Protein AF-A0A942FB57-F1 (afdb_monomer_lite)

Secondary structure (DSSP, 8-state):
------------------PPEEEEEEEESSSEEEEEEEEEE-SSS-EEEPP-TT--TT-TT-EESS-TT-EEEEEEEE-TTS-EEEEEEEEEE--S-TTHHHHHHHHHHHTT-S--SHHHHHHHHHHHHHHHHHHHTT----HHHHHHHHHHHHHH-

Sequence (157 aa):
MTTSKMTDENKNIDKKNDVPNQVYVQLIDGTSAWVPTNVQKLSENEYLILPENEFDENNPKYLFEFIPGDIVALAQQTFQDGTIGLVCKQLLKPSNRPEKKYFDFLFKATLGNIEINRTTIDYYKIEIEKIKQQQSAGQYFYPAILTTIDQLEKCAL

Foldseek 3Di:
DDDDDDDDPPPPPPPVVQPFDWAWWWKAQPHTDTDTFGWGDPDPFKTATADDPPDDPPDQNIQTQADHQFIFGWDWDQDPVRDIGIYGDGGPDHGPDPCRLLSNLQNCLLVVNQDQAQVSCVVCVVSLVVVVVCVVVVDDGDVSSVVSSVSNVVRVD

pLDDT: mean 86.47, std 18.19, range [35.69, 97.94]

Radius of gyration: 22.17 Å; chains: 1; bounding box: 41×28×96 Å

Structure (mmCIF, N/CA/C/O backbone):
data_AF-A0A942FB57-F1
#
_entry.id   AF-A0A942FB57-F1
#
loop_
_atom_site.group_PDB
_atom_site.id
_atom_site.type_symbol
_atom_site.label_atom_id
_atom_site.label_alt_id
_atom_site.label_comp_id
_atom_site.label_asym_id
_atom_site.label_entity_id
_atom_site.label_seq_id
_atom_site.pdbx_PDB_ins_code
_atom_site.Cartn_x
_atom_site.Cartn_y
_atom_site.Cartn_z
_atom_site.occupancy
_atom_site.B_iso_or_equiv
_atom_site.auth_seq_id
_atom_site.auth_comp_id
_atom_site.auth_asym_id
_atom_site.auth_atom_id
_atom_site.pdbx_PDB_model_num
ATOM 1 N N . MET A 1 1 ? -4.876 12.798 73.653 1.00 42.91 1 MET A N 1
ATOM 2 C CA . MET A 1 1 ? -5.794 13.350 72.632 1.00 42.91 1 MET A CA 1
ATOM 3 C C . MET A 1 1 ? -5.034 14.519 72.025 1.00 42.91 1 MET A C 1
ATOM 5 O O . MET A 1 1 ? -4.617 15.366 72.791 1.00 42.91 1 MET A O 1
ATOM 9 N N . THR A 1 2 ? -4.565 14.472 70.781 1.00 35.69 2 THR A N 1
ATOM 10 C CA . THR A 1 2 ? -5.386 14.481 69.563 1.00 35.69 2 THR A CA 1
ATOM 11 C C . THR A 1 2 ? -4.638 13.775 68.428 1.00 35.69 2 THR A C 1
ATOM 13 O O . THR A 1 2 ? -3.467 14.041 68.183 1.00 35.69 2 THR A O 1
ATOM 16 N N . THR A 1 3 ? -5.315 12.848 67.761 1.00 37.59 3 THR A N 1
ATOM 17 C CA . THR A 1 3 ? -4.895 12.196 66.517 1.00 37.59 3 THR A CA 1
ATOM 18 C C . THR A 1 3 ? -5.191 13.108 65.329 1.00 37.59 3 THR A C 1
ATOM 20 O O . THR A 1 3 ? -6.360 13.406 65.101 1.00 37.59 3 THR A O 1
ATOM 23 N N . SER A 1 4 ? -4.178 13.469 64.536 1.00 36.25 4 SER A N 1
ATOM 24 C CA . SER A 1 4 ? -4.379 13.910 63.148 1.00 36.25 4 SER A CA 1
ATOM 25 C C . SER A 1 4 ? -4.092 12.733 62.222 1.00 36.25 4 SER A C 1
ATOM 27 O O . SER A 1 4 ? -2.946 12.346 62.013 1.00 36.25 4 SER A O 1
ATOM 29 N N . LYS A 1 5 ? -5.172 12.130 61.726 1.00 43.91 5 LYS A N 1
ATOM 30 C CA . LYS A 1 5 ? -5.208 11.269 60.540 1.00 43.91 5 LYS A CA 1
ATOM 31 C C . LYS A 1 5 ? -5.832 12.076 59.400 1.00 43.91 5 LYS A C 1
ATOM 33 O O . LYS A 1 5 ? -6.646 12.949 59.684 1.00 43.91 5 LYS A O 1
ATOM 38 N N . MET A 1 6 ? -5.554 11.628 58.172 1.00 37.12 6 MET A N 1
ATOM 39 C CA . MET A 1 6 ? -6.136 12.034 56.879 1.00 37.12 6 MET A CA 1
ATOM 40 C C . MET A 1 6 ? -5.415 13.228 56.234 1.00 37.12 6 MET A C 1
ATOM 42 O O . MET A 1 6 ? -5.225 14.246 56.881 1.00 37.12 6 MET A O 1
ATOM 46 N N . THR A 1 7 ? -4.940 13.160 54.989 1.00 37.78 7 THR A N 1
ATOM 47 C CA . THR A 1 7 ? -5.265 12.242 53.879 1.00 37.78 7 THR A CA 1
ATOM 48 C C . THR A 1 7 ? -4.133 12.294 52.857 1.00 37.78 7 THR A C 1
ATOM 50 O O . THR A 1 7 ? -3.902 13.345 52.267 1.00 37.78 7 THR A O 1
ATOM 53 N N . ASP A 1 8 ? -3.463 11.165 52.624 1.00 41.34 8 ASP A N 1
ATOM 54 C CA . ASP A 1 8 ? -2.706 10.963 51.392 1.00 41.34 8 ASP A CA 1
ATOM 55 C C . ASP A 1 8 ? -3.725 10.730 50.277 1.00 41.34 8 ASP A C 1
ATOM 57 O O . ASP A 1 8 ? -4.428 9.714 50.246 1.00 41.34 8 ASP A O 1
ATOM 61 N N . GLU A 1 9 ? -3.854 11.717 49.394 1.00 43.50 9 GLU A N 1
ATOM 62 C CA . GLU A 1 9 ? -4.590 11.595 48.144 1.00 43.50 9 GLU A CA 1
ATOM 63 C C . GLU A 1 9 ? -3.909 10.529 47.287 1.00 43.50 9 GLU A C 1
ATOM 65 O O . GLU A 1 9 ? -2.945 10.772 46.558 1.00 43.50 9 GLU A O 1
ATOM 70 N N . ASN A 1 10 ? -4.422 9.311 47.412 1.00 38.97 10 ASN A N 1
ATOM 71 C CA . ASN A 1 10 ? -4.086 8.188 46.568 1.00 38.97 10 ASN A CA 1
ATOM 72 C C . ASN A 1 10 ? -4.575 8.524 45.151 1.00 38.97 10 ASN A C 1
ATOM 74 O O . ASN A 1 10 ? -5.721 8.246 44.792 1.00 38.97 10 ASN A O 1
ATOM 78 N N . LYS A 1 11 ? -3.721 9.194 44.363 1.00 39.88 11 LYS A N 1
ATOM 79 C CA . LYS A 1 11 ? -3.873 9.337 42.914 1.00 39.88 11 LYS A CA 1
ATOM 80 C C . LYS A 1 11 ? -3.889 7.932 42.336 1.00 39.88 11 LYS A C 1
ATOM 82 O O . LYS A 1 11 ? -2.851 7.363 42.005 1.00 39.88 11 LYS A O 1
ATOM 87 N N . ASN A 1 12 ? -5.092 7.386 42.230 1.00 38.88 12 ASN A N 1
ATOM 88 C CA . ASN A 1 12 ? -5.392 6.246 41.397 1.00 38.88 12 ASN A CA 1
ATOM 89 C C . ASN A 1 12 ? -5.201 6.734 39.959 1.00 38.88 12 ASN A C 1
ATOM 91 O O . ASN A 1 12 ? -6.111 7.255 39.319 1.00 38.88 12 ASN A O 1
ATOM 95 N N . ILE A 1 13 ? -3.945 6.716 39.514 1.00 47.22 13 ILE A N 1
ATOM 96 C CA . ILE A 1 13 ? -3.595 6.867 38.114 1.00 47.22 13 ILE A CA 1
ATOM 97 C C . ILE A 1 13 ? -4.167 5.609 37.485 1.00 47.22 13 ILE A C 1
ATOM 99 O O . ILE A 1 13 ? -3.531 4.554 37.525 1.00 47.22 13 ILE A O 1
ATOM 103 N N . ASP A 1 14 ? -5.394 5.724 36.979 1.00 40.88 14 ASP A N 1
ATOM 104 C CA . ASP A 1 14 ? -5.949 4.784 36.025 1.00 40.88 14 ASP A CA 1
ATOM 105 C C . ASP A 1 14 ? -4.904 4.640 34.922 1.00 40.88 14 ASP A C 1
ATOM 107 O O . ASP A 1 14 ? -4.797 5.451 33.998 1.00 40.88 14 ASP A O 1
ATOM 111 N N . LYS A 1 15 ? -4.087 3.592 35.036 1.00 41.28 15 LYS A N 1
ATOM 112 C CA . LYS A 1 15 ? -3.444 2.971 33.894 1.00 41.28 15 LYS A CA 1
ATOM 113 C C . LYS A 1 15 ? -4.597 2.432 33.073 1.00 41.28 15 LYS A C 1
ATOM 115 O O . LYS A 1 15 ? -5.002 1.283 33.221 1.00 41.28 15 LYS A O 1
ATOM 120 N N . LYS A 1 16 ? -5.181 3.319 32.270 1.00 41.28 16 LYS A N 1
ATOM 121 C CA . LYS A 1 16 ? -6.065 2.968 31.179 1.00 41.28 16 LYS A CA 1
ATOM 122 C C . LYS A 1 16 ? -5.227 2.023 30.335 1.00 41.28 16 LYS A C 1
ATOM 124 O O . LYS A 1 16 ? -4.275 2.443 29.686 1.00 41.28 16 LYS A O 1
ATOM 129 N N . ASN A 1 17 ? -5.475 0.731 30.506 1.00 39.03 17 ASN A N 1
ATOM 130 C CA . ASN A 1 17 ? -4.901 -0.293 29.664 1.00 39.03 17 ASN A CA 1
ATOM 131 C C . ASN A 1 17 ? -5.362 0.066 28.251 1.00 39.03 17 ASN A C 1
ATOM 133 O O . ASN A 1 17 ? -6.519 -0.174 27.910 1.00 39.03 17 ASN A O 1
ATOM 137 N N . ASP A 1 18 ? -4.492 0.723 27.483 1.00 47.28 18 ASP A N 1
ATOM 138 C CA . ASP A 1 18 ? -4.636 0.900 26.042 1.00 47.28 18 ASP A CA 1
ATOM 139 C C . ASP A 1 18 ? -4.525 -0.502 25.444 1.00 47.28 18 ASP A C 1
ATOM 141 O O . ASP A 1 18 ? -3.466 -0.950 25.012 1.00 47.28 18 ASP A O 1
ATOM 145 N N . VAL A 1 19 ? -5.622 -1.255 25.523 1.00 47.44 19 VAL A N 1
ATOM 146 C CA . VAL A 1 19 ? -5.785 -2.461 24.729 1.00 47.44 19 VAL A CA 1
ATOM 147 C C . VAL A 1 19 ? -5.754 -1.969 23.284 1.00 47.44 19 VAL A C 1
ATOM 149 O O . VAL A 1 19 ? -6.593 -1.130 22.935 1.00 47.44 19 VAL A O 1
ATOM 152 N N . PRO A 1 20 ? -4.778 -2.398 22.464 1.00 59.72 20 PRO A N 1
ATOM 153 C CA . PRO A 1 20 ? -4.749 -2.000 21.070 1.00 59.72 20 PRO A CA 1
ATOM 154 C C . PRO A 1 20 ? -6.088 -2.381 20.444 1.00 59.72 20 PRO A C 1
ATOM 156 O O . PRO A 1 20 ? -6.565 -3.507 20.597 1.00 59.72 20 PRO A O 1
ATOM 159 N N . ASN A 1 21 ? -6.725 -1.415 19.784 1.00 80.62 21 ASN A N 1
ATOM 160 C CA . ASN A 1 21 ? -7.927 -1.727 19.030 1.00 80.62 21 ASN A CA 1
ATOM 161 C C . ASN A 1 21 ? -7.465 -2.515 17.807 1.00 80.62 21 ASN A C 1
ATOM 163 O O . ASN A 1 21 ? -6.592 -2.051 17.075 1.00 80.62 21 ASN A O 1
ATOM 167 N N . GLN A 1 22 ? -8.024 -3.703 17.601 1.00 88.12 22 GLN A N 1
ATOM 168 C CA . GLN A 1 22 ? -7.814 -4.434 16.360 1.00 88.12 22 GLN A CA 1
ATOM 169 C C . GLN A 1 22 ? -8.725 -3.850 15.284 1.00 88.12 22 GLN A C 1
ATOM 171 O O . GLN A 1 22 ? -9.936 -3.716 15.472 1.00 88.12 22 GLN A O 1
ATOM 176 N N . VAL A 1 23 ? -8.122 -3.483 14.162 1.00 93.50 23 VAL A N 1
ATOM 177 C CA . VAL A 1 23 ? -8.794 -3.025 12.942 1.00 93.50 23 VAL A CA 1
ATOM 178 C C . VAL A 1 23 ? -8.259 -3.836 11.771 1.00 93.50 23 VAL A C 1
ATOM 180 O O . VAL A 1 23 ? -7.337 -4.622 11.941 1.00 93.50 23 VAL A O 1
ATOM 183 N N . TYR A 1 24 ? -8.813 -3.665 10.581 1.00 94.50 24 TYR A N 1
ATOM 184 C CA . TYR A 1 24 ? -8.344 -4.361 9.389 1.00 94.50 24 TYR A CA 1
ATOM 185 C C . TYR A 1 24 ? -7.596 -3.416 8.452 1.00 94.50 24 TYR A C 1
ATOM 187 O O . TYR A 1 24 ? -8.057 -2.309 8.182 1.00 94.50 24 TYR A O 1
ATOM 195 N N . VAL A 1 25 ? -6.473 -3.867 7.907 1.00 94.94 25 VAL A N 1
ATOM 196 C CA . VAL A 1 25 ? -5.758 -3.188 6.819 1.00 94.94 25 VAL A CA 1
ATOM 197 C C . VAL A 1 25 ? -5.841 -4.032 5.553 1.00 94.94 25 VAL A C 1
ATOM 199 O O . VAL A 1 25 ? -5.886 -5.264 5.620 1.00 94.94 25 VAL A O 1
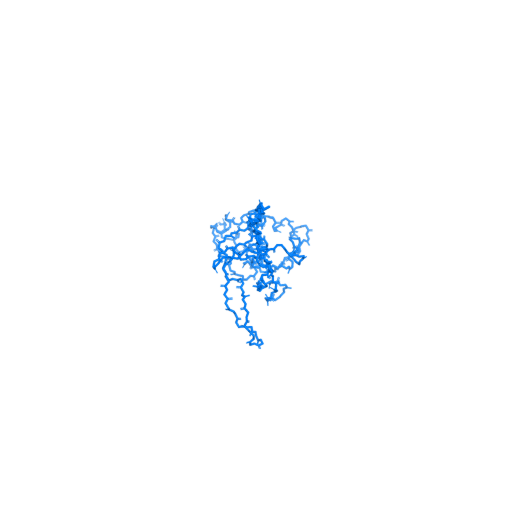ATOM 202 N N . GLN A 1 26 ? -5.909 -3.377 4.395 1.00 95.31 26 GLN A N 1
ATOM 203 C CA . GLN A 1 26 ? -5.880 -4.081 3.123 1.00 95.31 26 GLN A CA 1
ATOM 204 C C . GLN A 1 26 ? -4.461 -4.593 2.848 1.00 95.31 26 GLN A C 1
ATOM 206 O O . GLN A 1 26 ? -3.479 -3.854 2.963 1.00 95.31 26 GLN A O 1
ATOM 211 N N . LEU A 1 27 ? -4.373 -5.862 2.459 1.00 94.94 27 LEU A N 1
ATOM 212 C CA . LEU A 1 27 ? -3.154 -6.555 2.060 1.00 94.94 27 LEU A CA 1
ATOM 213 C C . LEU A 1 27 ? -3.329 -7.114 0.647 1.00 94.94 27 LEU A C 1
ATOM 215 O O . LEU A 1 27 ? -4.395 -7.628 0.308 1.00 94.94 27 LEU A O 1
ATOM 219 N N . ILE A 1 28 ? -2.270 -7.055 -0.157 1.00 95.06 28 ILE A N 1
ATOM 220 C CA . ILE A 1 28 ? -2.148 -7.820 -1.397 1.00 95.06 28 ILE A CA 1
ATOM 221 C C . ILE A 1 28 ? -1.079 -8.893 -1.206 1.00 95.06 28 ILE A C 1
ATOM 223 O O . ILE A 1 28 ? 0.075 -8.565 -0.940 1.00 95.06 28 ILE A O 1
ATOM 227 N N . ASP A 1 29 ? -1.469 -10.157 -1.371 1.00 92.06 29 ASP A N 1
ATOM 228 C CA . ASP A 1 29 ? -0.602 -11.344 -1.258 1.00 92.06 29 ASP A CA 1
ATOM 229 C C . ASP A 1 29 ? -0.703 -12.290 -2.476 1.00 92.06 29 ASP A C 1
ATOM 231 O O . ASP A 1 29 ? -0.234 -13.426 -2.474 1.00 92.06 29 ASP A O 1
ATOM 235 N N . GLY A 1 30 ? -1.307 -11.798 -3.560 1.00 89.69 30 GLY A N 1
ATOM 236 C CA . GLY A 1 30 ? -1.762 -12.581 -4.713 1.00 89.69 30 GLY A CA 1
ATOM 237 C C . GLY A 1 30 ? -3.238 -12.320 -5.003 1.00 89.69 30 GLY A C 1
ATOM 238 O O . GLY A 1 30 ? -3.644 -12.279 -6.162 1.00 89.69 30 GLY A O 1
ATOM 239 N N . THR A 1 31 ? -4.007 -12.038 -3.951 1.00 90.25 31 THR A N 1
ATOM 240 C CA . THR A 1 31 ? -5.347 -11.446 -4.003 1.00 90.25 31 THR A CA 1
ATOM 241 C C . THR A 1 31 ? -5.423 -10.266 -3.033 1.00 90.25 31 THR A C 1
ATOM 243 O O . THR A 1 31 ? -4.504 -10.038 -2.253 1.00 90.25 31 THR A O 1
ATOM 246 N N . SER A 1 32 ? -6.509 -9.496 -3.082 1.00 91.62 32 SER A N 1
ATOM 247 C CA . SER A 1 32 ? -6.820 -8.534 -2.026 1.00 91.62 32 SER A CA 1
ATOM 248 C C . SER A 1 32 ? -7.415 -9.263 -0.821 1.00 91.62 32 SER A C 1
ATOM 250 O O . SER A 1 32 ? -8.397 -9.994 -0.967 1.00 91.62 32 SER A O 1
ATOM 252 N N . ALA A 1 33 ? -6.876 -8.997 0.362 1.00 92.06 33 ALA A N 1
ATOM 253 C CA . ALA A 1 33 ? -7.340 -9.516 1.641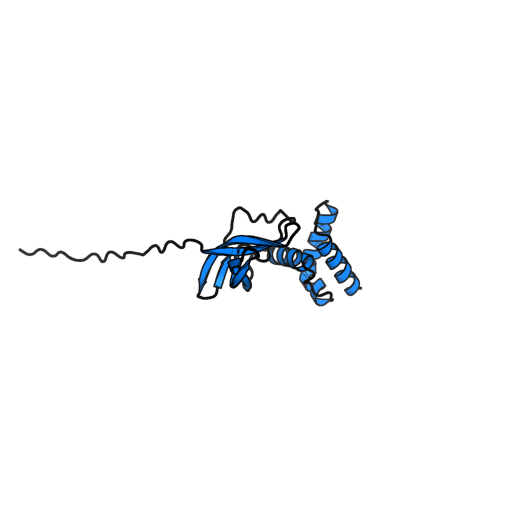 1.00 92.06 33 ALA A CA 1
ATOM 254 C C . ALA A 1 33 ? -7.450 -8.395 2.686 1.00 92.06 33 ALA A C 1
ATOM 256 O O . ALA A 1 33 ? -6.860 -7.324 2.538 1.00 92.06 33 ALA A O 1
ATOM 257 N N . TRP A 1 34 ? -8.210 -8.657 3.748 1.00 92.94 34 TRP A N 1
ATOM 258 C CA . TRP A 1 34 ? -8.265 -7.822 4.945 1.00 92.94 34 TRP A CA 1
ATOM 259 C C . TRP A 1 34 ? -7.586 -8.575 6.079 1.00 92.94 34 TRP A C 1
ATOM 261 O O . TRP A 1 34 ? -8.030 -9.667 6.433 1.00 92.94 34 TRP A O 1
ATOM 271 N N . VAL A 1 35 ? -6.527 -8.002 6.643 1.00 92.06 35 VAL A N 1
ATOM 272 C CA . VAL A 1 35 ? -5.772 -8.624 7.738 1.00 92.06 35 VAL A CA 1
ATOM 273 C C . VAL A 1 35 ? -5.887 -7.789 9.007 1.00 92.06 35 VAL A C 1
ATOM 275 O O . VAL A 1 35 ? -5.930 -6.557 8.914 1.00 92.06 35 VAL A O 1
ATOM 278 N N . PRO A 1 36 ? -6.010 -8.427 10.183 1.00 92.25 36 PRO A N 1
ATOM 279 C CA . PRO A 1 36 ? -6.092 -7.706 11.442 1.00 92.25 36 PRO A CA 1
ATOM 280 C C . PRO A 1 36 ? -4.778 -6.967 11.706 1.00 92.25 36 PRO A C 1
ATOM 282 O O . PRO A 1 36 ? -3.705 -7.495 11.440 1.00 92.25 36 PRO A O 1
ATOM 285 N N . THR A 1 37 ? -4.872 -5.758 12.248 1.00 92.50 37 THR A N 1
ATOM 286 C CA . THR A 1 37 ? -3.729 -4.985 12.714 1.00 92.50 37 THR A CA 1
ATOM 287 C C . THR A 1 37 ? -4.070 -4.156 13.945 1.00 92.50 37 THR A C 1
ATOM 289 O O . THR A 1 37 ? -5.201 -3.700 14.141 1.00 92.50 37 THR A O 1
ATOM 292 N N . ASN A 1 38 ? -3.080 -3.975 14.804 1.00 93.38 38 ASN A N 1
ATOM 293 C CA . ASN A 1 38 ? -3.167 -3.229 16.040 1.00 93.38 38 ASN A CA 1
ATOM 294 C C . ASN A 1 38 ? -3.014 -1.730 15.777 1.00 93.38 38 ASN A C 1
ATOM 296 O O . ASN A 1 38 ? -2.034 -1.274 15.183 1.00 93.38 38 ASN A O 1
ATOM 300 N N . VAL A 1 39 ? -3.949 -0.944 16.310 1.00 94.25 39 VAL A N 1
ATOM 301 C CA . VAL A 1 39 ? -3.854 0.516 16.309 1.00 94.25 39 VAL A CA 1
ATOM 302 C C . VAL A 1 39 ? -3.935 1.103 17.711 1.00 94.25 39 VAL A C 1
ATOM 304 O O . VAL A 1 39 ? -4.657 0.615 18.586 1.00 94.25 39 VAL A O 1
ATOM 307 N N . GLN A 1 40 ? -3.238 2.220 17.900 1.00 95.19 40 GLN A N 1
ATOM 308 C CA . GLN A 1 40 ? -3.414 3.107 19.042 1.00 95.19 40 GLN A CA 1
ATOM 309 C C . GLN A 1 40 ? -4.309 4.279 18.638 1.00 95.19 40 GLN A C 1
ATOM 311 O O . GLN A 1 40 ? -4.016 5.000 17.684 1.00 95.19 40 GLN A O 1
ATOM 316 N N . LYS A 1 41 ? -5.401 4.499 19.375 1.00 94.81 41 LYS A N 1
ATOM 317 C CA . LYS A 1 41 ? -6.258 5.670 19.162 1.00 94.81 41 LYS A CA 1
ATOM 318 C C . LYS A 1 41 ? -5.541 6.926 19.669 1.00 94.81 41 LYS A C 1
ATOM 320 O O . LYS A 1 41 ? -5.190 6.987 20.843 1.00 94.81 41 LYS A O 1
ATOM 325 N N . LEU A 1 42 ? -5.341 7.917 18.802 1.00 94.25 42 LEU A N 1
ATOM 326 C CA . LEU A 1 42 ? -4.717 9.201 19.150 1.00 94.25 42 LEU A CA 1
ATOM 327 C C . LEU A 1 42 ? -5.765 10.276 19.455 1.00 94.25 42 LEU A C 1
ATOM 329 O O . LEU A 1 42 ? -5.627 11.037 20.411 1.00 94.25 42 LEU A O 1
ATOM 333 N N . SER A 1 43 ? -6.829 10.320 18.655 1.00 93.38 43 SER A N 1
ATOM 334 C CA . SER A 1 43 ? -7.962 11.236 18.813 1.00 93.38 43 SER A CA 1
ATOM 335 C C . SER A 1 43 ? -9.248 10.576 18.303 1.00 93.38 43 SER A C 1
ATOM 337 O O . SER A 1 43 ? -9.257 9.375 18.036 1.00 93.38 43 SER A O 1
ATOM 339 N N . GLU A 1 44 ? -10.366 11.305 18.217 1.00 89.25 44 GLU A N 1
ATOM 340 C CA . GLU A 1 44 ? -11.666 10.737 17.827 1.00 89.25 44 GLU A CA 1
ATOM 341 C C . GLU A 1 44 ? -11.612 9.982 16.490 1.00 89.25 44 GLU A C 1
ATOM 343 O O . GLU A 1 44 ? -12.163 8.884 16.412 1.00 89.25 44 GLU A O 1
ATOM 348 N N . ASN A 1 45 ? -10.872 10.522 15.514 1.00 92.25 45 ASN A N 1
ATOM 349 C CA . ASN A 1 45 ? -10.796 10.025 14.137 1.00 92.25 45 ASN A CA 1
ATOM 350 C C . ASN A 1 45 ? -9.368 9.684 13.674 1.00 92.25 45 ASN A C 1
ATOM 352 O O . ASN A 1 45 ? -9.160 9.437 12.489 1.00 92.25 45 ASN A O 1
ATOM 356 N N . GLU A 1 46 ? -8.388 9.671 14.580 1.00 97.12 46 GLU A N 1
ATOM 357 C CA . GLU A 1 46 ? -6.983 9.408 14.249 1.00 97.12 46 GLU A CA 1
ATOM 358 C C . GLU A 1 46 ? -6.467 8.181 14.991 1.00 97.12 46 GLU A C 1
ATOM 360 O O . GLU A 1 46 ? -6.518 8.104 16.224 1.00 97.12 46 GLU A O 1
ATOM 365 N N . TYR A 1 47 ? -5.928 7.240 14.224 1.00 96.62 47 TYR A N 1
ATOM 366 C CA . TYR A 1 47 ? -5.459 5.954 14.715 1.00 96.62 47 TYR A CA 1
ATOM 367 C C . TYR A 1 47 ? -4.060 5.677 14.166 1.00 96.62 47 TYR A C 1
ATOM 369 O O . TYR A 1 47 ? -3.857 5.678 12.956 1.00 96.62 47 TYR A O 1
ATOM 377 N N . LEU A 1 48 ? -3.093 5.466 15.055 1.00 96.56 48 LEU A N 1
ATOM 378 C CA . LEU A 1 48 ? -1.715 5.117 14.716 1.00 96.56 48 LEU A CA 1
ATOM 379 C C . LEU A 1 48 ? -1.598 3.607 14.513 1.00 96.56 48 LEU A C 1
ATOM 381 O O . LEU A 1 48 ? -1.881 2.857 15.446 1.00 96.56 48 LEU A O 1
ATOM 385 N N . ILE A 1 49 ? -1.125 3.170 13.347 1.00 95.38 49 ILE A N 1
ATOM 386 C CA . ILE A 1 49 ? -0.801 1.760 13.093 1.00 95.38 49 ILE A CA 1
ATOM 387 C C . ILE A 1 49 ? 0.453 1.387 13.873 1.00 95.38 49 ILE A C 1
ATOM 389 O O . ILE A 1 49 ? 1.513 2.001 13.707 1.00 95.38 49 ILE A O 1
ATOM 393 N N . LEU A 1 50 ? 0.328 0.385 14.737 1.00 93.69 50 LEU A N 1
ATOM 394 C CA . LEU A 1 50 ? 1.420 -0.087 15.573 1.00 93.69 50 LEU A CA 1
ATOM 395 C C . LEU A 1 50 ? 2.282 -1.110 14.818 1.00 93.69 50 LEU A C 1
ATOM 397 O O . LEU A 1 50 ? 1.800 -1.783 13.911 1.00 93.69 50 LEU A O 1
ATOM 401 N N . PRO A 1 51 ? 3.573 -1.241 15.165 1.00 87.81 51 PRO A N 1
ATOM 402 C CA . PRO A 1 51 ? 4.392 -2.341 14.675 1.00 87.81 51 PRO A CA 1
ATOM 403 C C . PRO A 1 51 ? 3.826 -3.690 15.121 1.00 87.81 51 PRO A C 1
ATOM 405 O O . PRO A 1 51 ? 3.541 -3.888 16.301 1.00 87.81 51 PRO A O 1
ATOM 408 N N . GLU A 1 52 ? 3.729 -4.625 14.183 1.00 77.69 52 GLU A N 1
ATOM 409 C CA . GLU A 1 52 ? 3.351 -6.012 14.437 1.00 77.69 52 GLU A CA 1
ATOM 410 C C . GLU A 1 52 ? 4.415 -6.955 13.891 1.00 77.69 52 GLU A C 1
ATOM 412 O O . GLU A 1 52 ? 5.180 -6.593 12.998 1.00 77.69 52 GLU A O 1
ATOM 417 N N . ASN A 1 53 ? 4.436 -8.185 14.404 1.00 60.88 53 ASN A N 1
ATOM 418 C CA . ASN A 1 53 ? 5.390 -9.205 13.969 1.00 60.88 53 ASN A CA 1
ATOM 419 C C . ASN A 1 53 ? 5.179 -9.651 12.509 1.00 60.88 53 ASN A C 1
ATOM 421 O O . ASN A 1 53 ? 6.079 -10.257 11.937 1.00 60.88 53 ASN A O 1
ATOM 425 N N . GLU A 1 54 ? 4.007 -9.391 11.920 1.00 69.75 54 GLU A N 1
ATOM 426 C CA . GLU A 1 54 ? 3.640 -9.864 10.576 1.00 69.75 54 GLU A CA 1
ATOM 427 C C . GLU A 1 54 ? 4.017 -8.888 9.451 1.00 69.75 54 GLU A C 1
ATOM 429 O O . GLU A 1 54 ? 4.085 -9.288 8.289 1.00 69.75 54 GLU A O 1
ATOM 434 N N . PHE A 1 55 ? 4.309 -7.621 9.771 1.00 80.56 55 PHE A N 1
ATOM 435 C CA . PHE A 1 55 ? 4.822 -6.678 8.780 1.00 80.56 55 PHE A CA 1
ATOM 436 C C . PHE A 1 55 ? 6.319 -6.920 8.553 1.00 80.56 55 PHE A C 1
ATOM 438 O O . PHE A 1 55 ? 7.158 -6.486 9.344 1.00 80.56 55 PHE A O 1
ATOM 445 N N . ASP A 1 56 ? 6.653 -7.587 7.448 1.00 81.25 56 ASP A N 1
ATOM 446 C CA . ASP A 1 56 ? 8.032 -7.751 6.986 1.00 81.25 56 ASP A CA 1
ATOM 447 C C . ASP A 1 56 ? 8.337 -6.783 5.838 1.00 81.25 56 ASP A C 1
ATOM 449 O O . ASP A 1 56 ? 7.946 -6.991 4.688 1.00 81.25 56 ASP A O 1
ATOM 453 N N . GLU A 1 57 ? 9.093 -5.733 6.153 1.00 79.00 57 GLU A N 1
ATOM 454 C CA . GLU A 1 57 ? 9.545 -4.719 5.196 1.00 79.00 57 GLU A CA 1
ATOM 455 C C . GLU A 1 57 ? 10.428 -5.277 4.067 1.00 79.00 57 GLU A C 1
ATOM 457 O O . GLU A 1 57 ? 10.578 -4.633 3.027 1.00 79.00 57 GLU A O 1
ATOM 462 N N . ASN A 1 58 ? 10.983 -6.478 4.244 1.00 79.31 58 ASN A N 1
ATOM 463 C CA . ASN A 1 58 ? 11.831 -7.143 3.260 1.00 79.31 58 ASN A CA 1
ATOM 464 C C . ASN A 1 58 ? 11.066 -8.136 2.380 1.00 79.31 58 ASN A C 1
ATOM 466 O O . ASN A 1 58 ? 11.673 -8.755 1.504 1.00 79.31 58 ASN A O 1
ATOM 470 N N . ASN A 1 59 ? 9.753 -8.298 2.578 1.00 80.50 59 ASN A N 1
ATOM 471 C CA . ASN A 1 59 ? 8.951 -9.247 1.821 1.00 80.50 59 ASN A CA 1
ATOM 472 C C . ASN A 1 59 ? 8.036 -8.546 0.801 1.00 80.50 59 ASN A C 1
ATOM 474 O O . ASN A 1 59 ? 6.895 -8.207 1.111 1.00 80.50 59 ASN A O 1
ATOM 478 N N . PRO A 1 60 ? 8.471 -8.395 -0.463 1.00 75.75 60 PRO A N 1
ATOM 479 C CA . PRO A 1 60 ? 7.690 -7.701 -1.486 1.00 75.75 60 PRO A CA 1
ATOM 480 C C . PRO A 1 60 ? 6.484 -8.503 -1.996 1.00 75.75 60 PRO A C 1
ATOM 482 O O . PRO A 1 60 ? 5.804 -8.055 -2.917 1.00 75.75 60 PRO A O 1
ATOM 485 N N . LYS A 1 61 ? 6.216 -9.690 -1.433 1.00 84.69 61 LYS A N 1
ATOM 486 C CA . LYS A 1 61 ? 4.994 -10.456 -1.712 1.00 84.69 61 LYS A CA 1
ATOM 487 C C . LYS A 1 61 ? 3.807 -9.982 -0.882 1.00 84.69 61 LYS A C 1
ATOM 489 O O . LYS A 1 61 ? 2.688 -10.273 -1.264 1.00 84.69 61 LYS A O 1
ATOM 494 N N . TYR A 1 62 ? 4.040 -9.293 0.233 1.00 90.69 62 TYR A N 1
ATOM 495 C CA . TYR A 1 62 ? 2.979 -8.808 1.108 1.00 90.69 62 TYR A CA 1
ATOM 496 C C . TYR A 1 62 ? 2.937 -7.287 1.044 1.00 90.69 62 TYR A C 1
ATOM 498 O O . TYR A 1 62 ? 3.758 -6.596 1.645 1.00 90.69 62 TYR A O 1
ATOM 506 N N . LEU A 1 63 ? 1.993 -6.756 0.271 1.00 94.56 63 LEU A N 1
ATOM 507 C CA . LEU A 1 63 ? 1.855 -5.318 0.066 1.00 94.56 63 LEU A CA 1
ATOM 508 C C . LEU A 1 63 ? 0.697 -4.787 0.903 1.00 94.56 63 LEU A C 1
ATOM 510 O O . LEU A 1 63 ? -0.468 -4.977 0.557 1.00 94.56 63 LEU A O 1
ATOM 514 N N . PHE A 1 64 ? 1.025 -4.120 2.002 1.00 94.94 64 PHE A N 1
ATOM 515 C CA . PHE A 1 64 ? 0.051 -3.460 2.865 1.00 94.94 64 PHE A CA 1
ATOM 516 C C . PHE A 1 64 ? -0.290 -2.063 2.333 1.00 94.94 64 PHE A C 1
ATOM 518 O O . PHE A 1 64 ? 0.606 -1.317 1.935 1.00 94.94 64 PHE A O 1
ATOM 525 N N . GLU A 1 65 ? -1.569 -1.686 2.374 1.00 95.81 65 GLU A N 1
ATOM 526 C CA . GLU A 1 65 ? -2.020 -0.334 2.001 1.00 95.81 65 GLU A CA 1
ATOM 527 C C . GLU A 1 65 ? -1.417 0.739 2.919 1.00 95.81 65 GLU A C 1
ATOM 529 O O . GLU A 1 65 ? -0.921 1.781 2.478 1.00 95.81 65 GLU A O 1
ATOM 534 N N . PHE A 1 66 ? -1.432 0.448 4.218 1.00 95.75 66 PHE A N 1
ATOM 535 C CA . PHE A 1 66 ? -0.890 1.293 5.271 1.00 95.75 66 PHE A CA 1
ATOM 536 C C . PHE A 1 66 ? 0.089 0.482 6.112 1.00 95.75 66 PHE A C 1
ATOM 538 O O . PHE A 1 66 ? -0.119 -0.706 6.349 1.00 95.75 66 PHE A O 1
ATOM 545 N N . ILE A 1 67 ? 1.162 1.127 6.559 1.00 95.06 67 ILE A N 1
ATOM 546 C CA . ILE A 1 67 ? 2.275 0.462 7.246 1.00 95.06 67 ILE A CA 1
ATOM 547 C C . ILE A 1 67 ? 2.430 0.984 8.680 1.00 95.06 67 ILE A C 1
ATOM 549 O O . ILE A 1 67 ? 1.948 2.077 8.995 1.00 95.06 67 ILE A O 1
ATOM 553 N N . PRO A 1 68 ? 3.152 0.264 9.560 1.00 95.00 68 PRO A N 1
ATOM 554 C CA . PRO A 1 68 ? 3.403 0.729 10.917 1.00 95.00 68 PRO A CA 1
ATOM 555 C C . PRO A 1 68 ? 3.990 2.143 10.981 1.00 95.00 68 PRO A C 1
ATOM 557 O O . PRO A 1 68 ? 5.014 2.441 10.357 1.00 95.00 68 PRO A O 1
ATOM 560 N N . GLY A 1 69 ? 3.368 2.991 11.796 1.00 95.56 69 GLY A N 1
ATOM 561 C CA . GLY A 1 69 ? 3.678 4.411 11.947 1.00 95.56 69 GLY A CA 1
ATOM 562 C C . GLY A 1 69 ? 2.764 5.349 11.153 1.00 95.56 69 GLY A C 1
ATOM 563 O O . GLY A 1 69 ? 2.816 6.556 11.391 1.00 95.56 69 GLY A O 1
ATOM 564 N N . ASP A 1 70 ? 1.959 4.837 10.218 1.00 97.31 70 ASP A N 1
ATOM 565 C CA . ASP A 1 70 ? 0.943 5.634 9.530 1.00 97.31 70 ASP A CA 1
ATOM 566 C C . ASP A 1 70 ? -0.175 6.006 10.519 1.00 97.31 70 ASP A C 1
ATOM 568 O O . ASP A 1 70 ? -0.560 5.207 11.377 1.00 97.31 70 ASP A O 1
ATOM 572 N N . ILE A 1 71 ? -0.709 7.223 10.397 1.00 97.94 71 ILE A N 1
ATOM 573 C CA . ILE A 1 71 ? -1.926 7.648 11.096 1.00 97.94 71 ILE A CA 1
ATOM 574 C C . ILE A 1 71 ? -3.060 7.652 10.087 1.00 97.94 71 ILE A C 1
ATOM 576 O O . ILE A 1 71 ? -2.982 8.324 9.053 1.00 97.94 71 ILE A O 1
ATOM 580 N N . VAL A 1 72 ? -4.120 6.922 10.406 1.00 97.81 72 VAL A N 1
ATOM 581 C CA . VAL A 1 72 ? -5.245 6.672 9.513 1.00 97.81 72 VAL A CA 1
ATOM 582 C C . VAL A 1 72 ? -6.577 7.046 10.154 1.00 97.81 72 VAL A C 1
ATOM 584 O O . VAL A 1 72 ? -6.723 7.044 11.379 1.00 97.81 72 VAL A O 1
ATOM 587 N N . ALA A 1 73 ? -7.558 7.339 9.305 1.00 97.31 73 ALA A N 1
ATOM 588 C CA . ALA A 1 73 ? -8.966 7.303 9.667 1.00 97.31 73 ALA A CA 1
ATOM 589 C C . ALA A 1 73 ? -9.521 5.900 9.406 1.00 97.31 73 ALA A C 1
ATOM 591 O O . ALA A 1 73 ? -9.106 5.216 8.463 1.00 97.31 73 ALA A O 1
ATOM 592 N N . LEU A 1 74 ? -10.491 5.497 10.223 1.00 96.12 74 LEU A N 1
ATOM 593 C CA . LEU A 1 74 ? -11.176 4.216 10.094 1.00 96.12 74 LEU A CA 1
ATOM 594 C C . LEU A 1 74 ? -12.549 4.388 9.436 1.00 96.12 74 LEU A C 1
ATOM 596 O O . LEU A 1 74 ? -13.161 5.452 9.523 1.00 96.12 74 LEU A O 1
ATOM 600 N N . ALA A 1 75 ? -13.062 3.320 8.833 1.00 95.19 75 ALA A N 1
ATOM 601 C CA . ALA A 1 75 ? -14.447 3.226 8.380 1.00 95.19 75 ALA A CA 1
ATOM 602 C C . ALA A 1 75 ? -15.041 1.855 8.713 1.00 95.19 75 ALA A C 1
ATOM 604 O O . ALA A 1 75 ? -14.313 0.884 8.903 1.00 95.19 75 ALA A O 1
ATOM 605 N N . GLN A 1 76 ? -16.371 1.770 8.766 1.00 95.25 76 GLN A N 1
ATOM 606 C CA . GLN A 1 76 ? -17.057 0.482 8.830 1.00 95.25 76 GLN A CA 1
ATOM 607 C C . GLN A 1 76 ? -17.071 -0.183 7.451 1.00 95.25 76 GLN A C 1
ATOM 609 O O . GLN A 1 76 ? -17.313 0.475 6.439 1.00 95.25 76 GLN A O 1
ATOM 614 N N . GLN A 1 77 ? -16.850 -1.493 7.432 1.00 93.94 77 GLN A N 1
ATOM 615 C CA . GLN A 1 77 ? -16.897 -2.339 6.245 1.00 93.94 77 GLN A CA 1
ATOM 616 C C . GLN A 1 77 ? -17.753 -3.568 6.547 1.00 93.94 77 GLN A C 1
ATOM 618 O O . GLN A 1 77 ? -17.558 -4.221 7.571 1.00 93.94 77 GLN A O 1
ATOM 623 N N . THR A 1 78 ? -18.668 -3.904 5.638 1.00 94.00 78 THR A N 1
ATOM 624 C CA . THR A 1 78 ? -19.328 -5.215 5.624 1.00 94.00 78 THR A CA 1
ATOM 625 C C . THR A 1 78 ? -18.468 -6.187 4.819 1.00 94.00 78 THR A C 1
ATOM 627 O O . THR A 1 78 ? -18.144 -5.920 3.657 1.00 94.00 78 THR A O 1
ATOM 630 N N . PHE A 1 79 ? -18.060 -7.291 5.436 1.00 91.81 79 PHE A N 1
ATOM 631 C CA . PHE A 1 79 ? -17.274 -8.345 4.802 1.00 91.81 79 PHE A CA 1
ATOM 632 C C . PHE A 1 79 ? -18.163 -9.322 4.025 1.00 91.81 79 PHE A C 1
ATOM 634 O O . PHE A 1 79 ? -19.392 -9.274 4.092 1.00 91.81 79 PHE A O 1
ATOM 641 N N . GLN A 1 80 ? -17.534 -10.210 3.251 1.00 89.25 80 GLN A N 1
ATOM 642 C CA . GLN A 1 80 ? -18.241 -11.157 2.379 1.00 89.25 80 GLN A CA 1
ATOM 643 C C . GLN A 1 80 ? -19.131 -12.144 3.147 1.00 89.25 80 GLN A C 1
ATOM 645 O O . GLN A 1 80 ? -20.125 -12.616 2.604 1.00 89.25 80 GLN A O 1
ATOM 650 N N . ASP A 1 81 ? -18.799 -12.431 4.405 1.00 92.06 81 ASP A N 1
ATOM 651 C CA . ASP A 1 81 ? -19.589 -13.273 5.308 1.00 92.06 81 ASP A CA 1
ATOM 652 C C . ASP A 1 81 ? -20.743 -12.513 5.999 1.00 92.06 81 ASP A C 1
ATOM 654 O O . ASP A 1 81 ? -21.473 -13.087 6.806 1.00 92.06 81 ASP A O 1
ATOM 658 N N . GLY A 1 82 ? -20.923 -11.225 5.684 1.00 92.69 82 GLY A N 1
ATOM 659 C CA . GLY A 1 82 ? -21.934 -10.349 6.274 1.00 92.69 82 GLY A CA 1
ATOM 660 C C . GLY A 1 82 ? -21.532 -9.726 7.612 1.00 92.69 82 GLY A C 1
ATOM 661 O O . GLY A 1 82 ? -22.296 -8.924 8.153 1.00 92.69 82 GLY A O 1
ATOM 662 N N . THR A 1 83 ? -20.351 -10.045 8.149 1.00 93.00 83 THR A N 1
ATOM 663 C CA . THR A 1 83 ? -19.856 -9.418 9.379 1.00 93.00 83 THR A CA 1
ATOM 664 C C . THR A 1 83 ? -19.463 -7.962 9.135 1.00 93.00 83 THR A C 1
ATOM 666 O O . THR A 1 83 ? -19.147 -7.559 8.015 1.00 93.00 83 THR A O 1
ATOM 669 N N . ILE A 1 84 ? -19.514 -7.143 10.188 1.00 93.31 84 ILE A N 1
ATOM 670 C CA . ILE A 1 84 ? -19.118 -5.733 10.136 1.00 93.31 84 ILE A CA 1
ATOM 671 C C . ILE A 1 84 ? -17.855 -5.559 10.971 1.00 93.31 84 ILE A C 1
ATOM 673 O O . ILE A 1 84 ? -17.835 -5.938 12.142 1.00 93.31 84 ILE A O 1
ATOM 677 N N . GLY A 1 85 ? -16.827 -4.941 10.393 1.00 92.31 85 GLY A N 1
ATOM 678 C CA . GLY A 1 85 ? -15.614 -4.552 11.110 1.00 92.31 85 GLY A CA 1
ATOM 679 C C . GLY A 1 85 ? -15.144 -3.148 10.759 1.00 92.31 85 GLY A C 1
ATOM 680 O O . GLY A 1 85 ? -15.712 -2.475 9.897 1.00 92.31 85 GLY A O 1
ATOM 681 N N . LEU A 1 86 ? -14.105 -2.701 11.462 1.00 94.75 86 LEU A N 1
ATOM 682 C CA . LEU A 1 86 ? -13.435 -1.433 11.195 1.00 94.75 86 LEU A CA 1
ATOM 683 C C . LEU A 1 86 ? -12.221 -1.671 10.306 1.00 94.75 86 LEU A C 1
ATOM 685 O O . LEU A 1 86 ? -11.363 -2.478 10.649 1.00 94.75 86 LEU A O 1
ATOM 689 N N . VAL A 1 87 ? -12.138 -0.942 9.199 1.00 95.75 87 VAL A N 1
ATOM 690 C CA . VAL A 1 87 ? -10.998 -0.958 8.280 1.00 95.75 87 VAL A CA 1
ATOM 691 C C . VAL A 1 87 ? -10.260 0.373 8.328 1.00 95.75 87 VAL A C 1
ATOM 693 O O . VAL A 1 87 ? -10.881 1.429 8.482 1.00 95.75 87 VAL A O 1
ATOM 696 N N . CYS A 1 88 ? -8.946 0.342 8.146 1.00 96.25 88 CYS A N 1
ATOM 697 C CA . CYS A 1 88 ? -8.170 1.516 7.776 1.00 96.25 88 CYS A CA 1
ATOM 698 C C . CYS A 1 88 ? -8.687 2.019 6.425 1.00 96.25 88 CYS A C 1
ATOM 700 O O . CYS A 1 88 ? -8.751 1.255 5.466 1.00 96.25 88 CYS A O 1
ATOM 702 N N . LYS A 1 89 ? -9.106 3.285 6.355 1.00 94.88 89 LYS A N 1
ATOM 703 C CA . LYS A 1 89 ? -9.793 3.823 5.173 1.00 94.88 89 LYS A CA 1
ATOM 704 C C . LYS A 1 89 ? -9.017 4.913 4.457 1.00 94.88 89 LYS A C 1
ATOM 706 O O . LYS A 1 89 ? -9.110 5.035 3.239 1.00 94.88 89 LYS A O 1
ATOM 711 N N . GLN A 1 90 ? -8.331 5.757 5.215 1.00 96.88 90 GLN A N 1
ATOM 712 C CA . GLN A 1 90 ? -7.677 6.936 4.672 1.00 96.88 90 GLN A CA 1
ATOM 713 C C . GLN A 1 90 ? -6.401 7.223 5.445 1.00 96.88 90 GLN A C 1
ATOM 715 O O . GLN A 1 90 ? -6.428 7.310 6.670 1.00 96.88 90 GLN A O 1
ATOM 720 N N . LEU A 1 91 ? -5.309 7.459 4.719 1.00 97.44 91 LEU A N 1
ATOM 721 C CA . LEU A 1 91 ? -4.089 8.006 5.295 1.00 97.44 91 LEU A CA 1
ATOM 722 C C . LEU A 1 91 ? -4.304 9.475 5.671 1.00 97.44 91 LEU A C 1
ATOM 724 O O . LEU A 1 91 ? -4.580 10.305 4.805 1.00 97.44 91 LEU A O 1
ATOM 728 N N . LEU A 1 92 ? -4.154 9.794 6.954 1.00 97.81 92 LEU A N 1
ATOM 729 C CA . LEU A 1 92 ? -4.186 11.165 7.466 1.00 97.81 92 LEU A CA 1
ATOM 730 C C . LEU A 1 92 ? -2.775 11.739 7.577 1.00 97.81 92 LEU A C 1
ATOM 732 O O . LEU A 1 92 ? -2.537 12.886 7.204 1.00 97.81 92 LEU A O 1
ATOM 736 N N . LYS A 1 93 ? -1.822 10.931 8.054 1.00 97.69 93 LYS A N 1
ATOM 737 C CA . LYS A 1 93 ? -0.409 11.306 8.121 1.00 97.69 93 LYS A CA 1
ATOM 738 C C . LYS A 1 93 ? 0.485 10.098 7.827 1.00 97.69 93 LYS A C 1
ATOM 740 O O . LYS A 1 93 ? 0.309 9.063 8.468 1.00 97.69 93 LYS A O 1
ATOM 745 N N . PRO A 1 94 ? 1.446 10.213 6.892 1.00 97.38 94 PRO A N 1
ATOM 746 C CA . PRO A 1 94 ? 2.385 9.136 6.608 1.00 97.38 94 PRO A CA 1
ATOM 747 C C . PRO A 1 94 ? 3.335 8.897 7.784 1.00 97.38 94 PRO A C 1
ATOM 749 O O . PRO A 1 94 ? 3.711 9.829 8.500 1.00 97.38 94 PRO A O 1
ATOM 752 N N . SER A 1 95 ? 3.768 7.649 7.938 1.00 95.19 95 SER A N 1
ATOM 753 C CA . SER A 1 95 ? 4.884 7.273 8.797 1.00 95.19 95 SER A CA 1
ATOM 754 C C . SER A 1 95 ? 6.162 8.001 8.386 1.00 95.19 95 SER A C 1
ATOM 756 O O . SER A 1 95 ? 6.397 8.305 7.217 1.00 95.19 95 SER A O 1
ATOM 758 N N . ASN A 1 96 ? 7.052 8.210 9.356 1.00 94.25 96 ASN A N 1
ATOM 759 C CA . ASN A 1 96 ? 8.390 8.756 9.109 1.00 94.25 96 ASN A CA 1
ATOM 760 C C . ASN A 1 96 ? 9.372 7.695 8.570 1.00 94.25 96 ASN A C 1
ATOM 762 O O . ASN A 1 96 ? 10.587 7.879 8.650 1.00 94.25 96 ASN A O 1
ATOM 766 N N . ARG A 1 97 ? 8.872 6.552 8.080 1.00 91.62 97 ARG A N 1
ATOM 767 C CA . ARG A 1 97 ? 9.715 5.479 7.548 1.00 91.62 97 ARG A CA 1
ATOM 768 C C . ARG A 1 97 ? 10.342 5.937 6.226 1.00 91.62 97 ARG A C 1
ATOM 770 O O . ARG A 1 97 ? 9.593 6.362 5.345 1.00 91.62 97 ARG A O 1
ATOM 777 N N . PRO A 1 9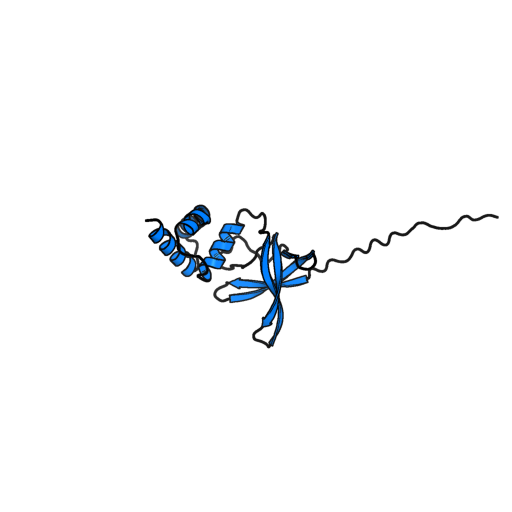8 ? 11.668 5.789 6.034 1.00 90.56 98 PRO A N 1
ATOM 778 C CA . PRO A 1 98 ? 12.329 6.170 4.780 1.00 90.56 98 PRO A CA 1
ATOM 779 C C . PRO A 1 98 ? 11.702 5.508 3.545 1.00 90.56 98 PRO A C 1
ATOM 781 O O . PRO A 1 98 ? 11.587 6.118 2.490 1.00 90.56 98 PRO A O 1
ATOM 784 N N . GLU A 1 99 ? 11.231 4.274 3.714 1.00 91.19 99 GLU A N 1
ATOM 785 C CA . GLU A 1 99 ? 10.667 3.419 2.668 1.00 91.19 99 GLU A CA 1
ATOM 786 C C . GLU A 1 99 ? 9.152 3.610 2.455 1.00 91.19 99 GLU A C 1
ATOM 788 O O . GLU A 1 99 ? 8.550 2.911 1.644 1.00 91.19 99 GLU A O 1
ATOM 793 N N . LYS A 1 100 ? 8.487 4.544 3.157 1.00 94.38 100 LYS A N 1
ATOM 794 C CA . LYS A 1 100 ? 7.019 4.700 3.069 1.00 94.38 100 LYS A CA 1
ATOM 795 C C . LYS A 1 100 ? 6.541 4.903 1.631 1.00 94.38 100 LYS A C 1
ATOM 797 O O . LYS A 1 100 ? 5.522 4.343 1.226 1.00 94.38 100 LYS A O 1
ATOM 802 N N . LYS A 1 101 ? 7.276 5.705 0.865 1.00 95.69 101 LYS A N 1
ATOM 803 C CA . LYS A 1 101 ? 6.945 6.013 -0.525 1.00 95.69 101 LYS A CA 1
ATOM 804 C C . LYS A 1 101 ? 7.143 4.816 -1.454 1.00 95.69 101 LYS A C 1
ATOM 806 O O . LYS A 1 101 ? 6.332 4.614 -2.352 1.00 95.69 101 LYS A O 1
ATOM 811 N N . TYR A 1 102 ? 8.156 3.997 -1.186 1.00 96.31 102 TYR A N 1
ATOM 812 C CA . TYR A 1 102 ? 8.382 2.732 -1.879 1.00 96.31 102 TYR A CA 1
ATOM 813 C C . TYR A 1 102 ? 7.208 1.769 -1.668 1.00 96.31 102 TYR A C 1
ATOM 815 O O . TYR A 1 102 ? 6.623 1.307 -2.645 1.00 96.31 102 TYR A O 1
ATOM 823 N N . PHE A 1 103 ? 6.775 1.546 -0.422 1.00 95.38 103 PHE A N 1
ATOM 824 C CA . PHE A 1 103 ? 5.617 0.684 -0.141 1.00 95.38 103 PHE A CA 1
ATOM 825 C C . PHE A 1 103 ? 4.318 1.211 -0.759 1.00 95.38 103 PHE A C 1
ATOM 827 O O . PHE A 1 103 ? 3.556 0.444 -1.346 1.00 95.38 103 PHE A O 1
ATOM 834 N N . ASP A 1 104 ? 4.097 2.526 -0.685 1.00 96.19 104 ASP A N 1
ATOM 835 C CA . ASP A 1 104 ? 2.952 3.189 -1.313 1.00 96.19 104 ASP A CA 1
ATOM 836 C C . ASP A 1 104 ? 2.925 2.970 -2.834 1.00 96.19 104 ASP A C 1
ATOM 838 O O . ASP A 1 104 ? 1.874 2.645 -3.390 1.00 96.19 104 ASP A O 1
ATOM 842 N N . PHE A 1 105 ? 4.082 3.078 -3.496 1.00 97.25 105 PHE A N 1
ATOM 843 C CA . PHE A 1 105 ? 4.203 2.802 -4.924 1.00 97.25 105 PHE A CA 1
ATOM 844 C C . PHE A 1 105 ? 3.881 1.344 -5.248 1.00 97.25 105 PHE A C 1
ATOM 846 O O . PHE A 1 105 ? 3.042 1.100 -6.112 1.00 97.25 105 PHE A O 1
ATOM 853 N N . LEU A 1 106 ? 4.498 0.378 -4.554 1.00 96.88 106 LEU A N 1
ATOM 854 C CA . LEU A 1 106 ? 4.259 -1.048 -4.812 1.00 96.88 106 LEU A CA 1
ATOM 855 C C . LEU A 1 106 ? 2.770 -1.392 -4.691 1.00 96.88 106 LEU A C 1
ATOM 857 O O . LEU A 1 106 ? 2.214 -2.047 -5.575 1.00 96.88 106 LEU A O 1
ATOM 861 N N . PHE A 1 107 ? 2.118 -0.926 -3.623 1.00 96.94 107 PHE A N 1
ATOM 862 C CA . PHE A 1 107 ? 0.703 -1.184 -3.378 1.00 96.94 107 PHE A CA 1
ATOM 863 C C . PHE A 1 107 ? -0.183 -0.571 -4.471 1.00 96.94 107 PHE A C 1
ATOM 865 O O . PHE A 1 107 ? -0.949 -1.277 -5.132 1.00 96.94 107 PHE A O 1
ATOM 872 N N . LYS A 1 108 ? -0.041 0.736 -4.728 1.00 97.06 108 LYS A N 1
ATOM 873 C CA . LYS A 1 108 ? -0.871 1.446 -5.713 1.00 97.06 108 LYS A CA 1
ATOM 874 C C . LYS A 1 108 ? -0.627 0.968 -7.139 1.00 97.06 108 LYS A C 1
ATOM 876 O O . LYS A 1 108 ? -1.589 0.828 -7.889 1.00 97.06 108 LYS A O 1
ATOM 881 N N . ALA A 1 109 ? 0.623 0.696 -7.513 1.00 97.25 109 ALA A N 1
ATOM 882 C CA . ALA A 1 109 ? 0.961 0.179 -8.836 1.00 97.25 109 ALA A CA 1
ATOM 883 C C . ALA A 1 109 ? 0.360 -1.217 -9.049 1.00 97.25 109 ALA A C 1
ATOM 885 O O . ALA A 1 109 ? -0.148 -1.511 -10.128 1.00 97.25 109 ALA A O 1
ATOM 886 N N . THR A 1 110 ? 0.327 -2.055 -8.007 1.00 97.06 110 THR A N 1
ATOM 887 C CA . THR A 1 110 ? -0.315 -3.377 -8.081 1.00 97.06 110 THR A CA 1
ATOM 888 C C . THR A 1 110 ? -1.822 -3.280 -8.323 1.00 97.06 110 THR A C 1
ATOM 890 O O . THR A 1 110 ? -2.373 -4.098 -9.055 1.00 97.06 110 THR A O 1
ATOM 893 N N . LEU A 1 111 ? -2.481 -2.254 -7.776 1.00 96.00 111 LEU A N 1
ATOM 894 C CA . LEU A 1 111 ? -3.904 -1.983 -8.013 1.00 96.00 111 LEU A CA 1
ATOM 895 C C . LEU A 1 111 ? -4.193 -1.216 -9.315 1.00 96.00 111 LEU A C 1
ATOM 897 O O . LEU A 1 111 ? -5.359 -1.014 -9.642 1.00 96.00 111 LEU A O 1
ATOM 901 N N . GLY A 1 112 ? -3.171 -0.762 -10.049 1.00 95.50 112 GLY A N 1
ATOM 902 C CA . GLY A 1 112 ? -3.357 0.125 -11.204 1.00 95.50 112 GLY A CA 1
ATOM 903 C C . GLY A 1 112 ? -3.828 1.538 -10.829 1.00 95.50 112 GLY A C 1
ATOM 904 O O . GLY A 1 112 ? -4.376 2.249 -11.665 1.00 95.50 112 GLY A O 1
ATOM 905 N N . ASN A 1 113 ? -3.606 1.956 -9.580 1.00 96.31 113 ASN A N 1
ATOM 906 C CA . ASN A 1 113 ? -4.034 3.246 -9.027 1.00 96.31 113 ASN A CA 1
ATOM 907 C C . ASN A 1 113 ? -2.951 4.338 -9.131 1.00 96.31 113 ASN A C 1
ATOM 909 O O . ASN A 1 113 ? -3.003 5.342 -8.420 1.00 96.31 113 ASN A O 1
ATOM 913 N N . ILE A 1 114 ? -1.941 4.133 -9.979 1.00 97.00 114 ILE A N 1
ATOM 914 C CA . ILE A 1 114 ? -0.897 5.118 -10.267 1.00 97.00 114 ILE A CA 1
ATOM 915 C C . ILE A 1 114 ? -1.255 5.847 -11.561 1.00 97.00 114 ILE A C 1
ATOM 917 O O . ILE A 1 114 ? -1.479 5.228 -12.598 1.00 97.00 114 ILE A O 1
ATOM 921 N N . GLU A 1 115 ? -1.291 7.176 -11.507 1.00 96.44 115 GLU A N 1
ATOM 922 C CA . GLU A 1 115 ? -1.556 8.000 -12.684 1.00 96.44 115 GLU A CA 1
ATOM 923 C C . GLU A 1 115 ? -0.343 8.025 -13.627 1.00 96.44 115 GLU A C 1
ATOM 925 O O . GLU A 1 115 ? 0.772 8.334 -13.205 1.00 96.44 115 GLU A O 1
ATOM 930 N N . ILE A 1 116 ? -0.549 7.745 -14.916 1.00 96.19 116 ILE A N 1
ATOM 931 C CA . ILE A 1 116 ? 0.533 7.658 -15.905 1.00 96.19 116 ILE A CA 1
ATOM 932 C C . ILE A 1 116 ? 0.815 9.036 -16.521 1.00 96.19 116 ILE A C 1
ATOM 934 O O . ILE A 1 116 ? 0.209 9.425 -17.519 1.00 96.19 116 ILE A O 1
ATOM 938 N N . ASN A 1 117 ? 1.732 9.794 -15.915 1.00 95.12 117 ASN A N 1
ATOM 939 C CA . ASN A 1 117 ? 2.165 11.103 -16.411 1.00 95.12 117 ASN A CA 1
ATOM 940 C C . ASN A 1 117 ? 3.601 11.456 -15.955 1.00 95.12 117 ASN A C 1
ATOM 942 O O . ASN A 1 117 ? 4.210 10.753 -15.144 1.00 95.12 117 ASN A O 1
ATOM 946 N N . ARG A 1 118 ? 4.142 12.572 -16.471 1.00 93.31 118 ARG A N 1
ATOM 947 C CA . ARG A 1 118 ? 5.504 13.043 -16.147 1.00 93.31 118 ARG A CA 1
ATOM 948 C C . ARG A 1 118 ? 5.686 13.455 -14.678 1.00 93.31 118 ARG A C 1
ATOM 950 O O . ARG A 1 118 ? 6.746 13.245 -14.104 1.00 93.31 118 ARG A O 1
ATOM 957 N N . THR A 1 119 ? 4.658 14.005 -14.042 1.00 95.19 119 THR A N 1
ATOM 958 C CA . THR A 1 119 ? 4.728 14.393 -12.626 1.00 95.19 119 THR A CA 1
ATOM 959 C C . THR A 1 119 ? 4.852 13.169 -11.718 1.00 95.19 119 THR A C 1
ATOM 961 O O . THR A 1 119 ? 5.614 13.193 -10.753 1.00 95.19 119 THR A O 1
ATOM 964 N N . THR A 1 120 ? 4.157 12.080 -12.042 1.00 96.00 120 THR A N 1
ATOM 965 C CA . THR A 1 120 ? 4.215 10.825 -11.290 1.00 96.00 120 THR A CA 1
ATOM 966 C C . THR A 1 120 ? 5.587 10.165 -11.374 1.00 96.00 120 THR A C 1
ATOM 968 O O . THR A 1 120 ? 6.093 9.711 -10.347 1.00 96.00 120 THR A O 1
ATOM 971 N N . ILE A 1 121 ? 6.211 10.118 -12.559 1.00 94.44 121 ILE A N 1
ATOM 972 C CA . ILE A 1 121 ? 7.560 9.542 -12.693 1.00 94.44 121 ILE A CA 1
ATOM 973 C C . ILE A 1 1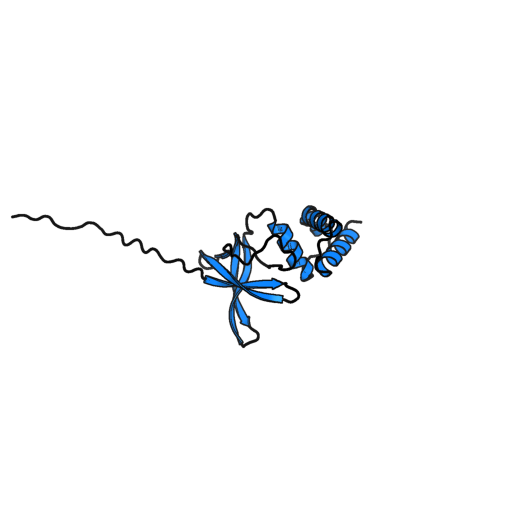21 ? 8.591 10.361 -11.915 1.00 94.44 121 ILE A C 1
ATOM 975 O O . ILE A 1 121 ? 9.402 9.778 -11.201 1.00 94.44 121 ILE A O 1
ATOM 979 N N . ASP A 1 122 ? 8.525 11.695 -11.969 1.00 95.12 122 ASP A N 1
ATOM 980 C CA . ASP A 1 122 ? 9.418 12.552 -11.185 1.00 95.12 122 ASP A CA 1
ATOM 981 C C . ASP A 1 122 ? 9.200 12.353 -9.685 1.00 95.12 122 ASP A C 1
ATOM 983 O O . ASP A 1 122 ? 10.163 12.300 -8.915 1.00 95.12 122 ASP A O 1
ATOM 987 N N . TYR A 1 123 ? 7.940 12.190 -9.267 1.00 96.12 123 TYR A N 1
ATOM 988 C CA . TYR A 1 123 ? 7.619 11.879 -7.887 1.00 96.12 123 TYR A CA 1
ATOM 989 C C . TYR A 1 123 ? 8.248 10.539 -7.483 1.00 96.12 123 TYR A C 1
ATOM 991 O O . TYR A 1 123 ? 9.035 10.534 -6.547 1.00 96.12 123 TYR A O 1
ATOM 999 N N . TYR A 1 124 ? 7.986 9.426 -8.168 1.00 97.31 124 TYR A N 1
ATOM 1000 C CA . TYR A 1 124 ? 8.451 8.090 -7.754 1.00 97.31 124 TYR A CA 1
ATOM 1001 C C . TYR A 1 124 ? 9.830 7.672 -8.295 1.00 97.31 124 TYR A C 1
ATOM 1003 O O . TYR A 1 124 ? 10.182 6.495 -8.251 1.00 97.31 124 TYR A O 1
ATOM 1011 N N . LYS A 1 125 ? 10.635 8.604 -8.814 1.00 96.19 125 LYS A N 1
ATOM 1012 C CA . LYS A 1 125 ? 11.892 8.288 -9.510 1.00 96.19 125 LYS A CA 1
ATOM 1013 C C . LYS A 1 125 ? 12.839 7.396 -8.701 1.00 96.19 125 LYS A C 1
ATOM 1015 O O . LYS A 1 125 ? 13.409 6.455 -9.241 1.00 96.19 125 LYS A O 1
ATOM 1020 N N . ILE A 1 126 ? 13.012 7.691 -7.412 1.00 97.19 126 ILE A N 1
ATOM 1021 C CA . ILE A 1 126 ? 13.915 6.932 -6.532 1.00 97.19 126 ILE A CA 1
ATOM 1022 C C . ILE A 1 126 ? 13.382 5.511 -6.326 1.00 97.19 126 ILE A C 1
ATOM 1024 O O . ILE A 1 126 ? 14.140 4.546 -6.406 1.00 97.19 126 ILE A O 1
ATOM 1028 N N . GLU A 1 127 ? 12.077 5.380 -6.096 1.00 97.25 127 GLU A N 1
ATOM 1029 C CA . GLU A 1 127 ? 11.411 4.097 -5.896 1.00 97.25 127 GLU A CA 1
ATOM 1030 C C . GLU A 1 127 ? 11.477 3.227 -7.158 1.00 97.25 127 GLU A C 1
ATOM 1032 O O . GLU A 1 127 ? 11.782 2.040 -7.064 1.00 97.25 127 GLU A O 1
ATOM 1037 N N . ILE A 1 128 ? 11.269 3.818 -8.337 1.00 97.38 128 ILE A N 1
ATOM 1038 C CA . ILE A 1 128 ? 11.360 3.130 -9.632 1.00 97.38 128 ILE A CA 1
ATOM 1039 C C . ILE A 1 128 ? 12.774 2.583 -9.861 1.00 97.38 128 ILE A C 1
ATOM 1041 O O . ILE A 1 128 ? 12.937 1.404 -10.177 1.00 97.38 128 ILE A O 1
ATOM 1045 N N . GLU A 1 129 ? 13.807 3.403 -9.648 1.00 97.31 129 GLU A N 1
ATOM 1046 C CA . GLU A 1 129 ? 15.200 2.961 -9.794 1.00 97.31 129 GLU A CA 1
ATOM 1047 C C . GLU A 1 129 ? 15.555 1.848 -8.803 1.00 97.31 129 GLU A C 1
ATOM 1049 O O . GLU A 1 129 ? 16.216 0.872 -9.167 1.00 97.31 129 GLU A O 1
ATOM 1054 N N . LYS A 1 130 ? 15.060 1.936 -7.564 1.00 96.50 130 LYS A N 1
ATOM 1055 C CA . LYS A 1 130 ? 15.224 0.871 -6.572 1.00 96.50 130 LYS A CA 1
ATOM 1056 C C . LYS A 1 130 ? 14.593 -0.445 -7.042 1.00 96.50 130 LYS A C 1
ATOM 1058 O O . LYS A 1 130 ? 15.249 -1.486 -6.968 1.00 96.50 130 LYS A O 1
ATOM 1063 N N . ILE A 1 131 ? 13.365 -0.409 -7.564 1.00 96.38 131 ILE A N 1
ATOM 1064 C CA . ILE A 1 131 ? 12.665 -1.600 -8.079 1.00 96.38 131 ILE A CA 1
ATOM 1065 C C . ILE A 1 131 ? 13.452 -2.230 -9.229 1.00 96.38 131 ILE A C 1
ATOM 1067 O O . ILE A 1 131 ? 13.670 -3.440 -9.230 1.00 96.38 131 ILE A O 1
ATOM 1071 N N . LYS A 1 132 ? 13.957 -1.424 -10.169 1.00 96.75 132 LYS A N 1
ATOM 1072 C CA . LYS A 1 132 ? 14.786 -1.902 -11.288 1.00 96.75 132 LYS A CA 1
ATOM 1073 C C . LYS A 1 132 ? 16.071 -2.586 -10.832 1.00 96.75 132 LYS A C 1
ATOM 1075 O O . LYS A 1 132 ? 16.435 -3.641 -11.359 1.00 96.75 132 LYS A O 1
ATOM 1080 N N . GLN A 1 133 ? 16.761 -2.002 -9.852 1.00 97.19 133 GLN A N 1
ATOM 1081 C CA . GLN A 1 133 ? 17.971 -2.591 -9.274 1.00 97.19 133 GLN A CA 1
ATOM 1082 C C . GLN A 1 133 ? 17.662 -3.936 -8.611 1.00 97.19 133 GLN A C 1
ATOM 1084 O O . GLN A 1 133 ? 18.349 -4.923 -8.869 1.00 97.19 133 GLN A O 1
ATOM 1089 N N . GLN A 1 134 ? 16.596 -3.998 -7.811 1.00 94.94 134 GLN A N 1
ATOM 1090 C CA . GLN A 1 134 ? 16.164 -5.228 -7.148 1.00 94.94 134 GLN A CA 1
ATOM 1091 C C . GLN A 1 134 ? 15.734 -6.299 -8.159 1.00 94.94 134 GLN A C 1
ATOM 1093 O O . GLN A 1 134 ? 16.134 -7.455 -8.030 1.00 94.94 134 GLN A O 1
ATOM 1098 N N . GLN A 1 135 ? 14.990 -5.925 -9.2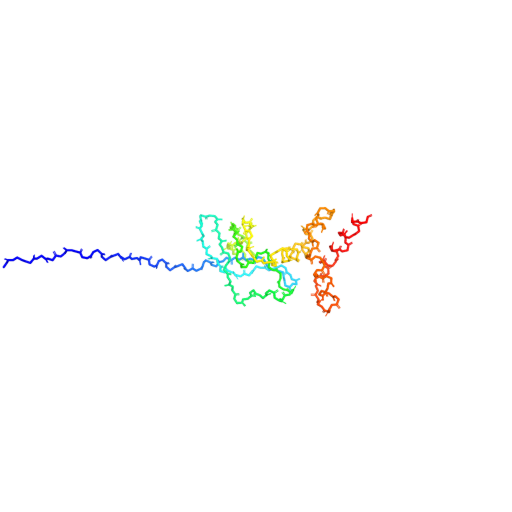02 1.00 95.19 135 GLN A N 1
ATOM 1099 C CA . GLN A 1 135 ? 14.582 -6.833 -10.276 1.00 95.19 135 GLN A CA 1
ATOM 1100 C C . GLN A 1 135 ? 15.801 -7.415 -11.000 1.00 95.19 135 GLN A C 1
ATOM 1102 O O . GLN A 1 135 ? 15.878 -8.623 -11.218 1.00 95.19 135 GLN A O 1
ATOM 1107 N N . SER A 1 136 ? 16.787 -6.573 -11.319 1.00 96.25 136 SER A N 1
ATOM 1108 C CA . SER A 1 136 ? 18.042 -6.999 -11.955 1.00 96.25 136 SER A CA 1
ATOM 1109 C C . SER A 1 136 ? 18.869 -7.926 -11.055 1.00 96.25 136 SER A C 1
ATOM 1111 O O . SER A 1 136 ? 19.602 -8.776 -11.554 1.00 96.25 136 SER A O 1
ATOM 1113 N N . ALA A 1 137 ? 18.722 -7.799 -9.733 1.00 95.62 137 ALA A N 1
ATOM 1114 C CA . ALA A 1 137 ? 19.313 -8.691 -8.736 1.00 95.62 137 ALA A CA 1
ATOM 1115 C C . ALA A 1 137 ? 18.508 -9.990 -8.503 1.00 95.62 137 ALA A C 1
ATOM 1117 O O . ALA A 1 137 ? 18.882 -10.795 -7.651 1.00 95.62 137 ALA A O 1
ATOM 1118 N N . GLY A 1 138 ? 17.420 -10.219 -9.249 1.00 93.31 138 GLY A N 1
ATOM 1119 C CA . GLY A 1 138 ? 16.604 -11.436 -9.177 1.00 93.31 138 GLY A CA 1
ATOM 1120 C C . GLY A 1 138 ? 15.400 -11.357 -8.234 1.00 93.31 138 GLY A C 1
ATOM 1121 O O . GLY A 1 138 ? 14.746 -12.375 -8.003 1.00 93.31 138 GLY A O 1
ATOM 1122 N N . GLN A 1 139 ? 15.079 -10.176 -7.696 1.00 92.44 139 GLN A N 1
ATOM 1123 C CA . GLN A 1 139 ? 13.866 -9.975 -6.907 1.00 92.44 139 GLN A CA 1
ATOM 1124 C C . GLN A 1 139 ? 12.622 -10.071 -7.797 1.00 92.44 139 GLN A C 1
ATOM 1126 O O . GLN A 1 139 ? 12.531 -9.430 -8.844 1.00 92.44 139 GLN A O 1
ATOM 1131 N N . TYR A 1 140 ? 11.628 -10.835 -7.346 1.00 91.31 140 TYR A N 1
ATOM 1132 C CA . TYR A 1 140 ? 10.333 -10.925 -8.015 1.00 91.31 140 TYR A CA 1
ATOM 1133 C C . TYR A 1 140 ? 9.395 -9.815 -7.534 1.00 91.31 140 TYR A C 1
ATOM 1135 O O . TYR A 1 140 ? 9.297 -9.564 -6.330 1.00 91.31 140 TYR A O 1
ATOM 1143 N N . PHE A 1 141 ? 8.676 -9.217 -8.485 1.00 94.00 141 PHE A N 1
ATOM 1144 C CA . PHE A 1 141 ? 7.632 -8.214 -8.275 1.00 94.00 141 PHE A CA 1
ATOM 1145 C C . PHE A 1 141 ? 6.339 -8.638 -8.971 1.00 94.00 141 PHE A C 1
ATOM 1147 O O . PHE A 1 141 ? 6.366 -9.412 -9.932 1.00 94.00 141 PHE A O 1
ATOM 1154 N N . TYR A 1 142 ? 5.207 -8.092 -8.526 1.00 95.19 142 TYR A N 1
ATOM 1155 C CA . TYR A 1 142 ? 3.946 -8.249 -9.246 1.00 95.19 142 TYR A CA 1
ATOM 1156 C C . TYR A 1 142 ? 4.061 -7.680 -10.671 1.00 95.19 142 TYR A C 1
ATOM 1158 O O . TYR A 1 142 ? 4.552 -6.559 -10.833 1.00 95.19 142 TYR A O 1
ATOM 1166 N N . PRO A 1 143 ? 3.563 -8.384 -11.710 1.00 95.62 143 PRO A N 1
ATOM 1167 C CA . PRO A 1 143 ? 3.645 -7.910 -13.096 1.00 95.62 143 PRO A CA 1
ATOM 1168 C C . PRO A 1 143 ? 3.036 -6.519 -13.326 1.00 95.62 143 PRO A C 1
ATOM 1170 O O . PRO A 1 143 ? 3.526 -5.759 -14.161 1.00 95.62 143 PRO A O 1
ATOM 1173 N N . ALA A 1 144 ? 1.998 -6.162 -12.564 1.00 96.31 144 ALA A N 1
ATOM 1174 C CA . ALA A 1 144 ? 1.360 -4.846 -12.622 1.00 96.31 144 ALA A CA 1
ATOM 1175 C C . ALA A 1 144 ? 2.317 -3.700 -12.239 1.00 96.31 144 ALA A C 1
ATOM 1177 O O . ALA A 1 144 ? 2.271 -2.634 -12.852 1.00 96.31 144 ALA A O 1
ATOM 1178 N N . ILE A 1 145 ? 3.241 -3.935 -11.300 1.00 97.19 145 ILE A N 1
ATOM 1179 C CA . ILE A 1 145 ? 4.257 -2.952 -10.893 1.00 97.19 145 ILE A CA 1
ATOM 1180 C C . ILE A 1 145 ? 5.201 -2.667 -12.062 1.00 97.19 145 ILE A C 1
ATOM 1182 O O . ILE A 1 145 ? 5.413 -1.513 -12.422 1.00 97.19 145 ILE A O 1
ATOM 1186 N N . LEU A 1 146 ? 5.711 -3.723 -12.700 1.00 97.12 146 LEU A N 1
ATOM 1187 C CA . LEU A 1 146 ? 6.623 -3.605 -13.842 1.00 97.12 146 LEU A CA 1
ATOM 1188 C C . LEU A 1 146 ? 5.932 -2.937 -15.037 1.00 97.12 146 LEU A C 1
ATOM 1190 O O . LEU A 1 146 ? 6.479 -2.024 -15.645 1.00 97.12 146 LEU A O 1
ATOM 1194 N N . THR A 1 147 ? 4.682 -3.321 -15.303 1.00 97.62 147 THR A N 1
ATOM 1195 C CA . THR A 1 147 ? 3.862 -2.707 -16.357 1.00 97.62 147 THR A CA 1
ATOM 1196 C C . THR A 1 147 ? 3.658 -1.209 -16.112 1.00 97.62 147 THR A C 1
ATOM 1198 O O . THR A 1 147 ? 3.746 -0.417 -17.048 1.00 97.62 147 THR A O 1
ATOM 1201 N N . THR A 1 148 ? 3.418 -0.810 -14.859 1.00 97.81 148 THR A N 1
ATOM 1202 C CA . THR A 1 148 ? 3.265 0.601 -14.470 1.00 97.81 148 THR A CA 1
ATOM 1203 C C . THR A 1 148 ? 4.555 1.387 -14.715 1.00 97.81 148 THR A C 1
ATOM 1205 O O . THR A 1 148 ? 4.506 2.486 -15.264 1.00 97.81 148 THR A O 1
ATOM 1208 N N . ILE A 1 149 ? 5.713 0.819 -14.359 1.00 97.56 149 ILE A N 1
ATOM 1209 C CA . ILE A 1 149 ? 7.029 1.430 -14.607 1.00 97.56 149 ILE A CA 1
ATOM 1210 C C . ILE A 1 149 ? 7.255 1.636 -16.111 1.00 97.56 149 ILE A C 1
ATOM 1212 O O . ILE A 1 149 ? 7.548 2.753 -16.539 1.00 97.56 149 ILE A O 1
ATOM 1216 N N . ASP A 1 150 ? 7.028 0.601 -16.923 1.00 96.94 150 ASP A N 1
ATOM 1217 C CA . ASP A 1 150 ? 7.189 0.676 -18.380 1.00 96.94 150 ASP A CA 1
ATOM 1218 C C . ASP A 1 150 ? 6.286 1.748 -19.015 1.00 96.94 150 ASP A C 1
ATOM 1220 O O . ASP A 1 150 ? 6.665 2.410 -19.985 1.00 96.94 150 ASP A O 1
ATOM 1224 N N . GLN A 1 151 ? 5.065 1.911 -18.500 1.00 96.69 151 GLN A N 1
ATOM 1225 C CA . GLN A 1 151 ? 4.125 2.934 -18.960 1.00 96.69 151 GLN A CA 1
ATOM 1226 C C . GLN A 1 151 ? 4.584 4.345 -18.580 1.00 96.69 151 GLN A C 1
ATOM 1228 O O . GLN A 1 151 ? 4.561 5.236 -19.430 1.00 96.69 151 GLN A O 1
ATOM 1233 N N . LEU A 1 152 ? 5.033 4.545 -17.338 1.00 96.31 152 LEU A N 1
ATOM 1234 C CA . LEU A 1 152 ? 5.546 5.832 -16.865 1.00 96.31 152 LEU A CA 1
ATOM 1235 C C . LEU A 1 152 ? 6.765 6.293 -17.673 1.00 96.31 152 LEU A C 1
ATOM 1237 O O . LEU A 1 152 ? 6.856 7.463 -18.046 1.00 96.31 152 LEU A O 1
ATOM 1241 N N . GLU A 1 153 ? 7.670 5.379 -18.010 1.00 94.12 153 GLU A N 1
ATOM 1242 C CA . GLU A 1 153 ? 8.887 5.700 -18.764 1.00 94.12 153 GLU A CA 1
ATOM 1243 C C . GLU A 1 153 ? 8.610 6.098 -20.206 1.00 94.12 153 GLU A C 1
ATOM 1245 O O . GLU A 1 153 ? 9.244 7.014 -20.730 1.00 94.12 153 GLU A O 1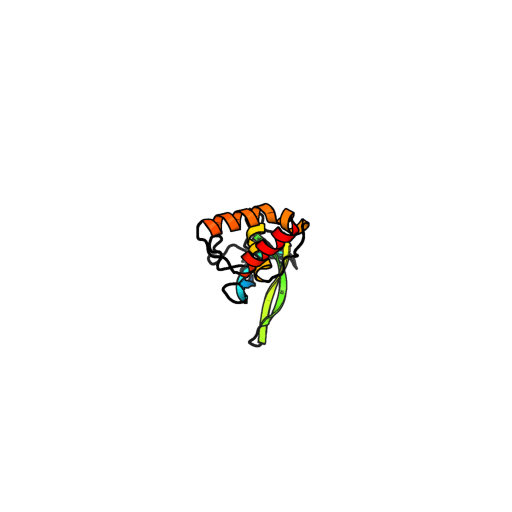
ATOM 1250 N N . LYS A 1 154 ? 7.601 5.490 -20.833 1.00 92.94 154 LYS A N 1
ATOM 1251 C CA . LYS A 1 154 ? 7.149 5.899 -22.169 1.00 92.94 154 LYS A CA 1
ATOM 1252 C C . LYS A 1 154 ? 6.596 7.323 -22.193 1.00 92.94 154 LYS A C 1
ATOM 1254 O O . LYS A 1 154 ? 6.673 7.966 -23.233 1.00 92.94 154 LYS A O 1
ATOM 1259 N N . CYS A 1 155 ? 6.065 7.825 -21.077 1.00 83.88 155 CYS A N 1
ATOM 1260 C CA . CYS A 1 155 ? 5.608 9.212 -20.959 1.00 83.88 155 CYS A CA 1
ATOM 1261 C C . CYS A 1 155 ? 6.742 10.218 -20.702 1.00 83.88 155 CYS A C 1
ATOM 1263 O O . CYS A 1 155 ? 6.535 11.424 -20.865 1.00 83.88 155 CYS A O 1
ATOM 1265 N N . ALA A 1 156 ? 7.911 9.750 -20.262 1.00 73.31 156 ALA A N 1
ATOM 1266 C CA . ALA A 1 156 ? 9.079 10.590 -20.005 1.00 73.31 156 ALA A CA 1
ATOM 1267 C C . ALA A 1 156 ? 9.917 10.861 -21.265 1.00 73.31 156 ALA A C 1
ATOM 1269 O O . ALA A 1 156 ? 10.639 11.859 -21.306 1.00 73.31 156 ALA A O 1
ATOM 1270 N N . LEU A 1 157 ? 9.791 9.994 -22.276 1.00 59.09 157 LEU A N 1
ATOM 1271 C CA . LEU A 1 157 ? 10.301 10.203 -23.634 1.00 59.09 157 LEU A CA 1
ATOM 1272 C C . LEU A 1 157 ? 9.494 11.289 -24.373 1.00 59.09 157 LEU A C 1
ATOM 1274 O O . LEU A 1 157 ? 10.064 11.882 -25.314 1.00 59.09 157 LEU A O 1
#